Protein AF-A0A2V7KKD2-F1 (afdb_monomer_lite)

Foldseek 3Di:
DVVLLVVLVVVLVVLVVLLVVLCVVCVVVVPVVSVVVSLVSLVVSLVSLVSNLVVVLVCLQVCVCVDVLNVVQHDPPDPPVCSVVSQCVDPVSVVSVVSNVVSVVSNVCSVVVVVVPPD

pLDDT: mean 71.36, std 8.98, range [39.69, 86.31]

Secondary structure (DSSP, 8-state):
-HHHHHHHHHHHHHHHHHHHHHHHHHHHTT-HHHHHHHHHHHHHHHHHHHHHHHHHHHHHHTT-TTSHHHHHH--TTS-HHHHHHHHHHSHHHHHHHHHHHHHHHHHHHHHHHTTTS--

Sequence (119 aa):
MGLLGQLSLWLAFLVGLWGAITGFVGGAHQRPDLQQSARNATVALFGALLVAVISLEVAIFRHDFSLQYVAGRTSRNLPTFYLWSALYSGQEGSLLFWAAVLSLFGAMTQLLTSRRHRA

Radius of gyration: 17.09 Å; chains: 1; bounding box: 38×24×44 Å

Structure (mmCIF, N/CA/C/O backbone):
data_AF-A0A2V7KKD2-F1
#
_entry.id   AF-A0A2V7KKD2-F1
#
loop_
_atom_site.group_PDB
_atom_site.id
_atom_site.type_symbol
_atom_site.label_atom_id
_atom_site.label_alt_id
_atom_site.label_comp_id
_atom_site.label_asym_id
_atom_site.label_entity_id
_atom_site.label_seq_id
_atom_site.pdbx_PDB_ins_code
_atom_site.Cartn_x
_atom_site.Cartn_y
_atom_site.Cartn_z
_atom_site.occupancy
_atom_site.B_iso_or_equiv
_atom_site.auth_seq_id
_atom_site.auth_comp_id
_atom_site.auth_asym_id
_atom_site.auth_atom_id
_atom_site.pdbx_PDB_model_num
ATOM 1 N N . MET A 1 1 ? 0.160 1.219 -17.020 1.00 50.31 1 MET A N 1
ATOM 2 C CA . MET A 1 1 ? 0.097 0.640 -15.657 1.00 50.31 1 MET A CA 1
ATOM 3 C C . MET A 1 1 ? 0.529 1.627 -14.568 1.00 50.31 1 MET A C 1
ATOM 5 O O . MET A 1 1 ? 0.082 1.474 -13.439 1.00 50.31 1 MET A O 1
ATOM 9 N N . GLY A 1 2 ? 1.288 2.689 -14.884 1.00 57.75 2 GLY A N 1
ATOM 10 C CA . GLY A 1 2 ? 1.672 3.706 -13.891 1.00 57.75 2 GLY A CA 1
ATOM 11 C C . GLY A 1 2 ? 0.515 4.468 -13.230 1.00 57.75 2 GLY A C 1
ATOM 12 O O . GLY A 1 2 ? 0.576 4.731 -12.035 1.00 57.75 2 GLY A O 1
ATOM 13 N N . LEU A 1 3 ? -0.580 4.732 -13.956 1.00 64.44 3 LEU A N 1
ATOM 14 C CA . LEU A 1 3 ? -1.749 5.434 -13.405 1.00 64.44 3 LEU A CA 1
ATOM 15 C C . LEU A 1 3 ? -2.426 4.645 -12.269 1.00 64.44 3 LEU A C 1
ATOM 17 O O . LEU A 1 3 ? -2.791 5.223 -11.254 1.00 64.44 3 LEU A O 1
ATOM 21 N N . LEU A 1 4 ? -2.532 3.316 -12.404 1.00 58.03 4 LEU A N 1
ATOM 22 C CA . LEU A 1 4 ? -3.089 2.439 -11.365 1.00 58.03 4 LEU A CA 1
ATOM 23 C C . LEU A 1 4 ? -2.189 2.387 -10.126 1.00 58.03 4 LEU A C 1
ATOM 25 O O . LEU A 1 4 ? -2.696 2.471 -9.011 1.00 58.03 4 LEU A O 1
ATOM 29 N N . GLY A 1 5 ? -0.867 2.306 -10.307 1.00 59.09 5 GLY A N 1
ATOM 30 C CA . GLY A 1 5 ? 0.091 2.348 -9.198 1.00 59.09 5 GLY A CA 1
ATOM 31 C C . GLY A 1 5 ? 0.058 3.684 -8.453 1.00 59.09 5 GLY A C 1
ATOM 32 O O . GLY A 1 5 ? -0.031 3.710 -7.229 1.00 59.09 5 GLY A O 1
ATOM 33 N N . GLN A 1 6 ? 0.030 4.801 -9.182 1.00 65.38 6 GLN A N 1
ATOM 34 C CA . GLN A 1 6 ? -0.018 6.135 -8.586 1.00 65.38 6 GLN A CA 1
ATOM 35 C C . GLN A 1 6 ? -1.357 6.416 -7.891 1.00 65.38 6 GLN A C 1
ATOM 37 O O . GLN A 1 6 ? -1.367 6.943 -6.781 1.00 65.38 6 GLN A O 1
ATOM 42 N N . LEU A 1 7 ? -2.482 6.007 -8.486 1.00 66.94 7 LEU A N 1
ATOM 43 C CA . LEU A 1 7 ? -3.794 6.078 -7.836 1.00 66.94 7 LEU A CA 1
ATOM 44 C C . LEU A 1 7 ? -3.867 5.180 -6.598 1.00 66.94 7 LEU A C 1
ATOM 46 O O . LEU A 1 7 ? -4.449 5.591 -5.601 1.00 66.94 7 LEU A O 1
ATOM 50 N N . SER A 1 8 ? -3.247 3.995 -6.630 1.00 61.00 8 SER A N 1
ATOM 51 C CA . SER A 1 8 ? -3.190 3.099 -5.468 1.00 61.00 8 SER A CA 1
ATOM 52 C C . SER A 1 8 ? -2.364 3.699 -4.331 1.00 61.00 8 SER A C 1
ATOM 54 O O . SER A 1 8 ? -2.757 3.569 -3.177 1.00 61.00 8 SER A O 1
ATOM 56 N N . LEU A 1 9 ? -1.272 4.411 -4.636 1.00 62.41 9 LEU A N 1
ATOM 57 C CA . LEU A 1 9 ? -0.485 5.151 -3.642 1.00 62.41 9 LEU A CA 1
ATOM 58 C C . LEU A 1 9 ? -1.274 6.318 -3.035 1.00 62.41 9 LEU A C 1
ATOM 60 O O . LEU A 1 9 ? -1.274 6.478 -1.817 1.00 62.41 9 LEU A O 1
ATOM 64 N N . TRP A 1 10 ? -1.990 7.095 -3.852 1.00 72.62 10 TRP A N 1
ATOM 65 C CA . TRP A 1 10 ? -2.875 8.156 -3.357 1.00 72.62 10 TRP A CA 1
ATOM 66 C C . TRP A 1 10 ? -4.008 7.605 -2.488 1.00 72.62 10 TRP A C 1
ATOM 68 O O . TRP A 1 10 ? -4.282 8.145 -1.417 1.00 72.62 10 TRP A O 1
ATOM 78 N N . LEU A 1 11 ? -4.630 6.500 -2.904 1.00 64.38 11 LEU A N 1
ATOM 79 C CA . LEU A 1 11 ? -5.627 5.789 -2.105 1.00 64.38 11 LEU A CA 1
ATOM 80 C C . LEU A 1 11 ? -5.034 5.284 -0.791 1.00 64.38 11 LEU A C 1
ATOM 82 O O . LEU A 1 11 ? -5.620 5.520 0.259 1.00 64.38 11 LEU A O 1
ATOM 86 N N . ALA A 1 12 ? -3.866 4.641 -0.823 1.00 63.38 12 ALA A N 1
ATOM 87 C CA . ALA A 1 12 ? -3.187 4.163 0.376 1.00 63.38 12 ALA A CA 1
ATOM 88 C C . ALA A 1 12 ? -2.838 5.314 1.330 1.00 63.38 12 ALA A C 1
ATOM 90 O O . ALA A 1 12 ? -3.012 5.177 2.538 1.00 63.38 12 ALA A O 1
ATOM 91 N N . PHE A 1 13 ? -2.417 6.466 0.804 1.00 71.88 13 PHE A N 1
ATOM 92 C CA . PHE A 1 13 ? -2.152 7.659 1.602 1.00 71.88 13 PHE A CA 1
ATOM 93 C C . PHE A 1 13 ? -3.424 8.194 2.271 1.00 71.88 13 PHE A C 1
ATOM 95 O O . PHE A 1 13 ? -3.441 8.399 3.483 1.00 71.88 13 PHE A O 1
ATOM 102 N N . LEU A 1 14 ? -4.512 8.360 1.513 1.00 74.44 14 LEU A N 1
ATOM 103 C CA . LEU A 1 14 ? -5.785 8.865 2.037 1.00 74.44 14 LEU A CA 1
ATOM 104 C C . LEU A 1 14 ? -6.417 7.903 3.051 1.00 74.44 14 LEU A C 1
ATOM 106 O O . LEU A 1 14 ? -6.862 8.329 4.115 1.00 74.44 14 LEU A O 1
ATOM 110 N N . VAL A 1 15 ? -6.417 6.602 2.753 1.00 66.62 15 VAL A N 1
ATOM 111 C CA . VAL A 1 15 ? -6.929 5.559 3.652 1.00 66.62 15 VAL A CA 1
ATOM 112 C C . VAL A 1 15 ? -6.041 5.432 4.891 1.00 66.62 15 VAL A C 1
ATOM 114 O O . VAL A 1 15 ? -6.557 5.242 5.990 1.00 66.62 15 VAL A O 1
ATOM 117 N N . GLY A 1 16 ? -4.724 5.593 4.747 1.00 61.97 16 GLY A N 1
ATOM 118 C CA . GLY A 1 16 ? -3.771 5.577 5.856 1.00 61.97 16 GLY A CA 1
ATOM 119 C C . GLY A 1 16 ? -3.962 6.762 6.794 1.00 61.97 16 GLY A C 1
ATOM 120 O O . GLY A 1 16 ? -4.034 6.578 8.008 1.00 61.97 16 GLY A O 1
ATOM 121 N N . LEU A 1 17 ? -4.137 7.963 6.238 1.00 75.06 17 LEU A N 1
ATOM 122 C CA . LEU A 1 17 ? -4.438 9.172 7.000 1.00 75.06 17 LEU A CA 1
ATOM 123 C C . LEU A 1 17 ? -5.776 9.034 7.737 1.00 75.06 17 LEU A C 1
ATOM 125 O O . LEU A 1 17 ? -5.864 9.310 8.933 1.00 75.06 17 LEU A O 1
ATOM 129 N N . TRP A 1 18 ? -6.805 8.538 7.047 1.00 69.06 18 TRP A N 1
ATOM 130 C CA . TRP A 1 18 ? -8.113 8.285 7.644 1.00 69.06 18 TRP A CA 1
ATOM 131 C C . TRP A 1 18 ? -8.047 7.233 8.759 1.00 69.06 18 TRP A C 1
ATOM 133 O O . TRP A 1 18 ? -8.613 7.432 9.834 1.00 69.06 18 TRP A O 1
ATOM 143 N N . GLY A 1 19 ? -7.318 6.136 8.545 1.00 58.84 19 GLY A N 1
ATOM 144 C CA . GLY A 1 19 ? -7.084 5.092 9.544 1.00 58.84 19 GLY A CA 1
ATOM 145 C C . GLY A 1 19 ? -6.332 5.608 10.773 1.00 58.84 19 GLY A C 1
ATOM 146 O O . GLY A 1 19 ? -6.712 5.295 11.898 1.00 58.84 19 GLY A O 1
ATOM 147 N N . ALA A 1 20 ? -5.320 6.458 10.579 1.00 68.06 20 ALA A N 1
ATOM 148 C CA . ALA A 1 20 ? -4.577 7.083 11.671 1.00 68.06 20 ALA A CA 1
ATOM 149 C C . ALA A 1 20 ? -5.462 8.031 12.496 1.00 68.06 20 ALA A C 1
ATOM 151 O O . ALA A 1 20 ? -5.472 7.950 13.724 1.00 68.06 20 ALA A O 1
ATOM 152 N N . ILE A 1 21 ? -6.255 8.881 11.832 1.00 72.25 21 ILE A N 1
ATOM 153 C CA . ILE A 1 21 ? -7.175 9.817 12.494 1.00 72.25 21 ILE A CA 1
ATOM 154 C C . ILE A 1 21 ? -8.256 9.050 13.261 1.00 72.25 21 ILE A C 1
ATOM 156 O O . ILE A 1 21 ? -8.464 9.291 14.448 1.00 72.25 21 ILE A O 1
ATOM 160 N N . THR A 1 22 ? -8.930 8.099 12.612 1.00 62.03 22 THR A N 1
ATOM 161 C CA . THR A 1 22 ? -10.006 7.317 13.243 1.00 62.03 22 THR A CA 1
ATOM 162 C C . THR A 1 22 ? -9.492 6.419 14.365 1.00 62.03 22 THR A C 1
ATOM 164 O O . THR A 1 22 ? -10.163 6.300 15.389 1.00 62.03 22 THR A O 1
ATOM 167 N N . GLY A 1 23 ? -8.291 5.849 14.231 1.00 56.00 23 GLY A N 1
ATOM 168 C CA . GLY A 1 23 ? -7.631 5.079 15.285 1.00 56.00 23 GLY A CA 1
ATOM 169 C C . GLY A 1 23 ? -7.259 5.931 16.499 1.00 56.00 23 GLY A C 1
ATOM 170 O O . GLY A 1 23 ? -7.558 5.548 17.630 1.00 56.00 23 GLY A O 1
ATOM 171 N N . PHE A 1 24 ? -6.676 7.113 16.281 1.00 67.19 24 PHE A N 1
ATOM 172 C CA . PHE A 1 24 ? -6.296 8.030 17.358 1.00 67.19 24 PHE A CA 1
ATOM 173 C C . PHE A 1 24 ? -7.523 8.592 18.092 1.00 67.19 24 PHE A C 1
ATOM 175 O O . PHE A 1 24 ? -7.614 8.504 19.315 1.00 67.19 24 PHE A O 1
ATOM 182 N N . VAL A 1 25 ? -8.513 9.096 17.349 1.00 66.81 25 VAL A N 1
ATOM 183 C CA . VAL A 1 25 ? -9.750 9.669 17.908 1.00 66.81 25 VAL A CA 1
ATOM 184 C C . VAL A 1 25 ? -10.620 8.582 18.558 1.00 66.81 25 VAL A C 1
ATOM 186 O O . VAL A 1 25 ? -11.170 8.793 19.638 1.00 66.81 25 VAL A O 1
ATOM 189 N N . GLY A 1 26 ? -10.724 7.396 17.952 1.00 54.38 26 GLY A N 1
ATOM 190 C CA . GLY A 1 26 ? -11.482 6.265 18.500 1.00 54.38 26 GLY A CA 1
ATOM 191 C C . GLY A 1 26 ? -10.865 5.669 19.768 1.00 54.38 26 GLY A C 1
ATOM 192 O O . GLY A 1 26 ? -11.598 5.242 20.666 1.00 54.38 26 GLY A O 1
ATOM 193 N N . GLY A 1 27 ? -9.533 5.682 19.874 1.00 57.41 27 GLY A N 1
ATOM 194 C CA . GLY A 1 27 ? -8.809 5.324 21.093 1.00 57.41 27 GLY A CA 1
ATOM 195 C C . GLY A 1 27 ? -8.966 6.372 22.197 1.00 57.41 27 GLY A C 1
ATOM 196 O O . GLY A 1 27 ? -9.297 6.019 23.327 1.00 57.41 27 GLY A O 1
ATOM 197 N N . ALA A 1 28 ? -8.811 7.658 21.862 1.00 67.12 28 ALA A N 1
ATOM 198 C CA . ALA A 1 28 ? -8.890 8.760 22.823 1.00 67.12 28 ALA A CA 1
ATOM 199 C C . ALA A 1 28 ? -10.296 8.958 23.420 1.00 67.12 28 ALA A C 1
ATOM 201 O O . ALA A 1 28 ? -10.421 9.280 24.598 1.00 67.12 28 ALA A O 1
ATOM 202 N N . HIS A 1 29 ? -11.357 8.742 22.635 1.00 70.19 29 HIS A N 1
ATOM 203 C CA . HIS A 1 29 ? -12.741 8.968 23.076 1.00 70.19 29 HIS A CA 1
ATOM 204 C C . HIS A 1 29 ? -13.492 7.701 23.522 1.00 70.19 29 HIS A C 1
ATOM 206 O O . HIS A 1 29 ? -14.689 7.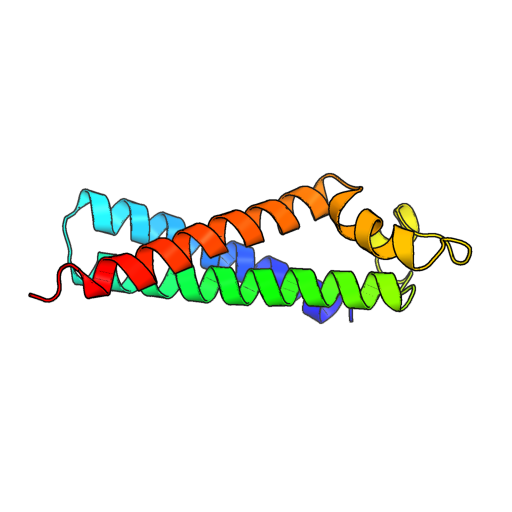787 23.786 1.00 70.19 29 HIS A O 1
ATOM 212 N N . GLN A 1 30 ? -12.833 6.533 23.566 1.00 64.31 30 GLN A N 1
ATOM 213 C CA . GLN A 1 30 ? -13.442 5.231 23.901 1.00 64.31 30 GLN A CA 1
ATOM 214 C C . GLN A 1 30 ? -14.765 4.933 23.164 1.00 64.31 30 GLN A C 1
ATOM 216 O O . GLN A 1 30 ? -15.643 4.247 23.683 1.00 64.31 30 GLN A O 1
ATOM 221 N N . ARG A 1 31 ? -14.931 5.446 21.936 1.00 65.56 31 ARG A N 1
ATOM 222 C CA . ARG A 1 31 ? -16.150 5.228 21.148 1.00 65.56 31 ARG A CA 1
ATOM 223 C C . ARG A 1 31 ? -16.043 3.912 20.370 1.00 65.56 31 ARG A C 1
ATOM 225 O O . ARG A 1 31 ? -15.227 3.842 19.445 1.00 65.56 31 ARG A O 1
ATOM 232 N N . PRO A 1 32 ? -16.871 2.896 20.677 1.00 67.56 32 PRO A N 1
ATOM 233 C CA . PRO A 1 32 ? -16.782 1.583 20.038 1.00 67.56 32 PRO A CA 1
ATOM 234 C C . PRO A 1 32 ? -17.038 1.645 18.524 1.00 67.56 32 PRO A C 1
ATOM 236 O O . PRO A 1 32 ? -16.380 0.932 17.768 1.00 67.56 32 PRO A O 1
ATOM 239 N N . ASP A 1 33 ? -17.895 2.560 18.062 1.00 72.56 33 ASP A N 1
ATOM 240 C CA . ASP A 1 33 ? -18.188 2.755 16.634 1.00 72.56 33 ASP A CA 1
ATOM 241 C C . ASP A 1 33 ? -16.965 3.266 15.853 1.00 72.56 33 ASP A C 1
ATOM 243 O O . ASP A 1 33 ? -16.661 2.798 14.753 1.00 72.56 33 ASP A O 1
ATOM 247 N N . LEU A 1 34 ? -16.203 4.193 16.448 1.00 65.38 34 LEU A N 1
ATOM 248 C CA . LEU A 1 34 ? -14.975 4.724 15.848 1.00 65.38 34 LEU A CA 1
ATOM 249 C C . LEU A 1 34 ? -13.845 3.689 15.868 1.00 65.38 34 LEU A C 1
ATOM 251 O O . LEU A 1 34 ? -13.072 3.618 14.915 1.00 65.38 34 LEU A O 1
ATOM 255 N N . GLN A 1 35 ? -13.782 2.840 16.898 1.00 67.44 35 GLN A N 1
ATOM 256 C CA . GLN A 1 35 ? -12.828 1.727 16.952 1.00 67.44 35 GLN A CA 1
ATOM 257 C C . GLN A 1 35 ? -13.136 0.643 15.910 1.00 67.44 35 GLN A C 1
ATOM 259 O O . GLN A 1 35 ? -12.214 0.132 15.273 1.00 67.44 35 GLN A O 1
ATOM 264 N N . GLN A 1 36 ? -14.413 0.319 15.672 1.00 70.25 36 GLN A N 1
ATOM 265 C CA . GLN A 1 36 ? -14.801 -0.590 14.586 1.00 70.25 36 GLN A CA 1
ATOM 266 C C . GLN A 1 36 ? -14.471 -0.005 13.206 1.00 70.25 36 GLN A C 1
ATOM 268 O O . GLN A 1 36 ? -13.969 -0.722 12.338 1.00 70.25 36 GLN A O 1
ATOM 273 N N . SER A 1 37 ? -14.688 1.298 13.013 1.00 71.38 37 SER A N 1
ATOM 274 C CA . SER A 1 37 ? -14.313 1.991 11.777 1.00 71.38 37 SER A CA 1
ATOM 275 C C . SER A 1 37 ? -12.794 1.981 11.551 1.00 71.38 37 SER A C 1
ATOM 277 O O . SER A 1 37 ? -12.338 1.605 10.472 1.00 71.38 37 SER A O 1
ATOM 279 N N . ALA A 1 38 ? -11.995 2.266 12.585 1.00 68.94 38 ALA A N 1
ATOM 280 C CA . ALA A 1 38 ? -10.531 2.194 12.531 1.00 68.94 38 ALA A CA 1
ATOM 281 C C . ALA A 1 38 ? -10.021 0.779 12.190 1.00 68.94 38 ALA A C 1
ATOM 283 O O . ALA A 1 38 ? -9.076 0.601 11.412 1.00 68.94 38 ALA A O 1
ATOM 284 N N . ARG A 1 39 ? -10.689 -0.249 12.726 1.00 72.19 39 ARG A N 1
ATOM 285 C CA . ARG A 1 39 ? -10.413 -1.658 12.426 1.00 72.19 39 ARG A CA 1
ATOM 286 C C . ARG A 1 39 ? -10.645 -1.988 10.952 1.00 72.19 39 ARG A C 1
ATOM 288 O O . ARG A 1 39 ? -9.759 -2.552 10.310 1.00 72.19 39 ARG A O 1
ATOM 295 N N . ASN A 1 40 ? -11.792 -1.595 10.397 1.00 74.94 40 ASN A N 1
ATOM 296 C CA . ASN A 1 40 ? -12.073 -1.773 8.970 1.00 74.94 40 ASN A CA 1
ATOM 297 C C . ASN A 1 40 ? -11.127 -0.944 8.088 1.00 74.94 40 ASN A C 1
ATOM 299 O O . ASN A 1 40 ? -10.675 -1.438 7.056 1.00 74.94 40 ASN A O 1
ATOM 303 N N . ALA A 1 41 ? -10.772 0.271 8.511 1.00 72.00 41 ALA A N 1
ATOM 304 C CA . ALA A 1 41 ? -9.823 1.122 7.799 1.00 72.00 41 ALA A CA 1
ATOM 305 C C . ALA A 1 41 ? -8.429 0.484 7.712 1.00 72.00 41 ALA A C 1
ATOM 307 O O . ALA A 1 41 ? -7.793 0.566 6.669 1.00 72.00 41 ALA A O 1
ATOM 308 N N . THR A 1 42 ? -7.977 -0.222 8.754 1.00 74.69 42 THR A N 1
ATOM 309 C CA . THR A 1 42 ? -6.679 -0.924 8.746 1.00 74.69 42 THR A CA 1
ATOM 310 C C . THR A 1 42 ? -6.661 -2.078 7.738 1.00 74.69 42 THR A C 1
ATOM 312 O O . THR A 1 42 ? -5.676 -2.270 7.027 1.00 74.69 42 THR A O 1
ATOM 315 N N . VAL A 1 43 ? -7.765 -2.824 7.621 1.00 78.56 43 VAL A N 1
ATOM 316 C CA . VAL A 1 43 ? -7.898 -3.897 6.620 1.00 78.56 43 VAL A CA 1
ATOM 317 C C . VAL A 1 43 ? -7.961 -3.322 5.201 1.00 78.56 43 VAL A C 1
ATOM 319 O O . VAL A 1 43 ? -7.292 -3.829 4.302 1.00 78.56 43 VAL A O 1
ATOM 322 N N . ALA A 1 44 ? -8.716 -2.238 4.998 1.00 75.94 44 ALA A N 1
ATOM 323 C CA . ALA A 1 44 ? -8.783 -1.544 3.713 1.00 75.94 44 ALA A CA 1
ATOM 324 C C . ALA A 1 44 ? -7.421 -0.952 3.305 1.00 75.94 44 ALA A C 1
ATOM 326 O O . ALA A 1 44 ? -7.026 -1.064 2.144 1.00 75.94 44 ALA A O 1
ATOM 327 N N . LEU A 1 45 ? -6.679 -0.385 4.264 1.00 75.81 45 LEU A N 1
ATOM 328 C CA . LEU A 1 45 ? -5.325 0.132 4.072 1.00 75.81 45 LEU A CA 1
ATOM 329 C C . LEU A 1 45 ? -4.374 -0.967 3.598 1.00 75.81 45 LEU A C 1
ATOM 331 O O . LEU A 1 45 ? -3.661 -0.774 2.616 1.00 75.81 45 LEU A O 1
ATOM 335 N N . PHE A 1 46 ? -4.392 -2.124 4.266 1.00 82.94 46 PHE A N 1
ATOM 336 C CA . PHE A 1 46 ? -3.590 -3.273 3.857 1.00 82.94 46 PHE A CA 1
ATOM 337 C C . PHE A 1 46 ? -3.924 -3.713 2.426 1.00 82.94 46 PHE A C 1
ATOM 339 O O . PHE A 1 46 ? -3.017 -3.904 1.620 1.00 82.94 46 PHE A O 1
ATOM 346 N N . GLY A 1 47 ? -5.213 -3.804 2.077 1.00 78.88 47 GLY A N 1
ATOM 347 C CA . GLY A 1 47 ? -5.641 -4.136 0.716 1.00 78.88 47 GLY A CA 1
ATOM 348 C C . GLY A 1 47 ? -5.118 -3.147 -0.332 1.00 78.88 47 GLY A C 1
ATOM 349 O O . GLY A 1 47 ? -4.569 -3.566 -1.350 1.00 78.88 47 GLY A O 1
ATOM 350 N N . ALA A 1 48 ? -5.221 -1.842 -0.067 1.00 76.50 48 ALA A N 1
ATOM 351 C CA . ALA A 1 48 ? -4.717 -0.802 -0.965 1.00 76.50 48 ALA A CA 1
ATOM 352 C C . ALA A 1 48 ? -3.188 -0.865 -1.136 1.00 76.50 48 ALA A C 1
ATOM 354 O O . ALA A 1 48 ? -2.684 -0.793 -2.259 1.00 76.50 48 ALA A O 1
ATOM 355 N N . LEU A 1 49 ? -2.449 -1.054 -0.038 1.00 78.38 49 LEU A N 1
ATOM 356 C CA . LEU A 1 49 ? -0.991 -1.190 -0.060 1.00 78.38 49 LEU A CA 1
ATOM 357 C C . LEU A 1 49 ? -0.544 -2.455 -0.796 1.00 78.38 49 LEU A C 1
ATOM 359 O O . LEU A 1 49 ? 0.406 -2.404 -1.573 1.00 78.38 49 LEU A O 1
ATOM 363 N N . LEU A 1 50 ? -1.251 -3.570 -0.618 1.00 82.75 50 LEU A N 1
ATOM 364 C CA . LEU A 1 50 ? -0.963 -4.822 -1.313 1.00 82.75 50 LEU A CA 1
ATOM 365 C C . LEU A 1 50 ? -1.160 -4.682 -2.828 1.00 82.75 50 LEU A C 1
ATOM 367 O O . LEU A 1 50 ? -0.311 -5.124 -3.600 1.00 82.75 50 LEU A O 1
ATOM 371 N N . VAL A 1 51 ? -2.226 -4.006 -3.269 1.00 78.00 51 VAL A N 1
ATOM 372 C CA . VAL A 1 51 ? -2.440 -3.703 -4.696 1.00 78.00 51 VAL A CA 1
ATOM 373 C C . VAL A 1 51 ? -1.332 -2.802 -5.246 1.00 78.00 51 VAL A C 1
ATOM 375 O O . VAL A 1 51 ? -0.854 -3.041 -6.3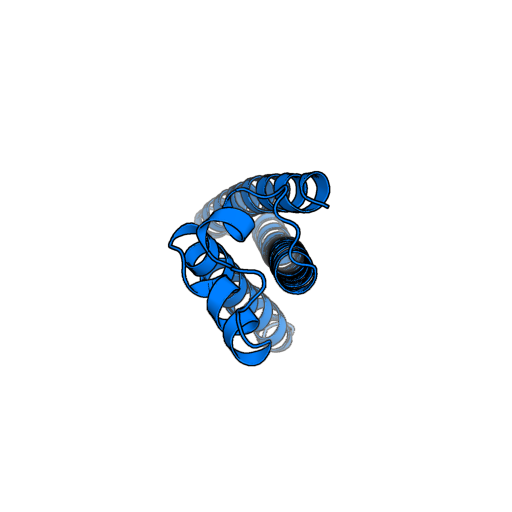57 1.00 78.00 51 VAL A O 1
ATOM 378 N N . ALA A 1 52 ? -0.885 -1.802 -4.480 1.00 77.19 52 ALA A N 1
ATOM 379 C CA . ALA A 1 52 ? 0.220 -0.931 -4.875 1.00 77.19 52 ALA A CA 1
ATOM 380 C C . ALA A 1 52 ? 1.543 -1.707 -5.020 1.00 77.19 52 ALA A C 1
ATOM 382 O O . ALA A 1 52 ? 2.220 -1.556 -6.038 1.00 77.19 52 ALA A O 1
ATOM 383 N N . VAL A 1 53 ? 1.871 -2.582 -4.059 1.00 82.06 53 VAL A N 1
ATOM 384 C CA . VAL A 1 53 ? 3.056 -3.458 -4.111 1.00 82.06 53 VAL A CA 1
ATOM 385 C C . VAL A 1 53 ? 3.004 -4.370 -5.335 1.00 82.06 53 VAL A C 1
ATOM 387 O O . VAL A 1 53 ? 3.941 -4.368 -6.126 1.00 82.06 53 VAL A O 1
ATOM 390 N N . ILE A 1 54 ? 1.898 -5.093 -5.549 1.00 82.62 54 ILE A N 1
ATOM 391 C CA . ILE A 1 54 ? 1.756 -6.006 -6.696 1.00 82.62 54 ILE A CA 1
ATOM 392 C C . ILE A 1 54 ? 1.839 -5.245 -8.021 1.00 82.62 54 ILE A C 1
ATOM 394 O O . ILE A 1 54 ? 2.472 -5.715 -8.963 1.00 82.62 54 ILE A O 1
ATOM 398 N N . SER A 1 55 ? 1.224 -4.065 -8.112 1.00 79.25 55 SER A N 1
ATOM 399 C CA . SER A 1 55 ? 1.276 -3.249 -9.329 1.00 79.25 55 SER A CA 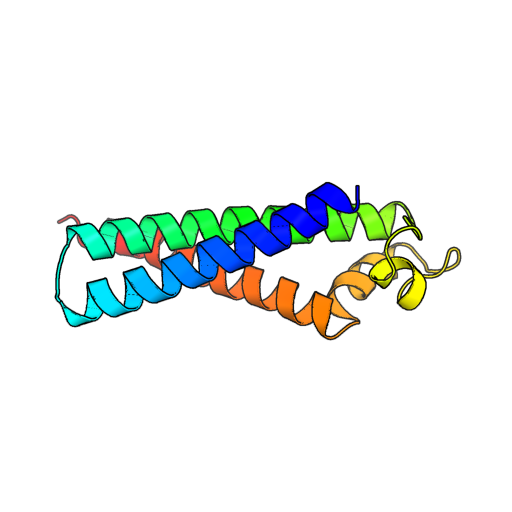1
ATOM 400 C C . SER A 1 55 ? 2.705 -2.816 -9.662 1.00 79.25 55 SER A C 1
ATOM 402 O O . SER A 1 55 ? 3.090 -2.842 -10.833 1.00 79.25 55 SER A O 1
ATOM 404 N N . LEU A 1 56 ? 3.492 -2.443 -8.647 1.00 77.44 56 LEU A N 1
ATOM 405 C CA . LEU A 1 56 ? 4.897 -2.076 -8.816 1.00 77.44 56 LEU A CA 1
ATOM 406 C C . LEU A 1 56 ? 5.754 -3.292 -9.190 1.00 77.44 56 LEU A C 1
ATOM 408 O O . LEU A 1 56 ? 6.529 -3.206 -10.139 1.00 77.44 56 LEU A O 1
ATOM 412 N N . GLU A 1 57 ? 5.554 -4.429 -8.520 1.00 81.44 57 GLU A N 1
ATOM 413 C CA . GLU A 1 57 ? 6.223 -5.699 -8.828 1.00 81.44 57 GLU A CA 1
ATOM 414 C C . GLU A 1 57 ? 5.983 -6.094 -10.294 1.00 81.44 57 GLU A C 1
ATOM 416 O O . GLU A 1 57 ? 6.916 -6.306 -11.064 1.00 81.44 57 GLU A O 1
ATOM 421 N N . VAL A 1 58 ? 4.723 -6.094 -10.740 1.00 79.88 58 VAL A N 1
ATOM 422 C CA . VAL A 1 58 ? 4.363 -6.418 -12.129 1.00 79.88 58 VAL A CA 1
ATOM 423 C C . VAL A 1 58 ? 5.008 -5.444 -13.117 1.00 79.88 58 VAL A C 1
ATOM 425 O O . VAL A 1 58 ? 5.428 -5.865 -14.196 1.00 79.88 58 VAL A O 1
ATOM 428 N N . ALA A 1 59 ? 5.108 -4.158 -12.778 1.00 76.12 59 ALA A N 1
ATOM 429 C CA . ALA A 1 59 ? 5.762 -3.174 -13.635 1.00 76.12 59 ALA A CA 1
ATOM 430 C C . ALA A 1 59 ? 7.284 -3.389 -13.729 1.00 76.12 59 ALA A C 1
ATOM 432 O O . ALA A 1 59 ? 7.849 -3.262 -14.816 1.00 76.12 59 ALA A O 1
ATOM 433 N N . ILE A 1 60 ? 7.926 -3.784 -12.625 1.00 76.50 60 ILE A N 1
ATOM 434 C CA . ILE A 1 60 ? 9.337 -4.189 -12.571 1.00 76.50 60 ILE A CA 1
ATOM 435 C C . ILE A 1 60 ? 9.568 -5.419 -13.460 1.00 76.50 60 ILE A C 1
ATOM 437 O O . ILE A 1 60 ? 10.435 -5.392 -14.332 1.00 76.50 60 ILE A O 1
ATOM 441 N N . PHE A 1 61 ? 8.745 -6.461 -13.313 1.00 79.62 61 PHE A N 1
ATOM 442 C CA . PHE A 1 61 ? 8.836 -7.694 -14.106 1.00 79.62 61 PHE A CA 1
ATOM 443 C C . PHE A 1 61 ? 8.570 -7.487 -15.599 1.00 79.62 61 PHE A C 1
ATOM 445 O O . PHE A 1 61 ? 9.135 -8.186 -16.437 1.00 79.62 61 PHE A O 1
ATOM 452 N N . ARG A 1 62 ? 7.708 -6.529 -15.950 1.00 79.56 62 ARG A N 1
ATOM 453 C CA . ARG A 1 62 ? 7.440 -6.158 -17.347 1.00 79.56 62 ARG A CA 1
ATOM 454 C C . ARG A 1 62 ? 8.475 -5.198 -17.927 1.00 79.56 62 ARG A C 1
ATOM 456 O O . ARG A 1 62 ? 8.347 -4.844 -19.097 1.00 79.56 62 ARG A O 1
ATOM 463 N N . HIS A 1 63 ? 9.472 -4.782 -17.141 1.00 73.62 63 HIS A N 1
ATOM 464 C CA . HIS A 1 63 ? 10.426 -3.741 -17.516 1.00 73.62 63 HIS A CA 1
ATOM 465 C C . HIS A 1 63 ? 9.719 -2.484 -18.053 1.00 73.62 63 HIS A C 1
ATOM 467 O O . HIS A 1 63 ? 10.094 -1.932 -19.089 1.00 73.62 63 HIS A O 1
ATOM 473 N N . ASP A 1 64 ? 8.651 -2.051 -17.374 1.00 70.12 64 ASP A N 1
ATOM 474 C CA . ASP A 1 64 ? 7.886 -0.863 -17.757 1.00 70.12 64 ASP A CA 1
ATOM 475 C C . ASP A 1 64 ? 8.678 0.409 -17.404 1.00 70.12 64 ASP A C 1
ATOM 477 O O . ASP A 1 64 ? 8.470 1.048 -16.371 1.00 70.12 64 ASP A O 1
ATOM 481 N N . PHE A 1 65 ? 9.620 0.773 -18.280 1.00 69.62 65 PHE A N 1
ATOM 482 C CA . PHE A 1 65 ? 10.477 1.957 -18.149 1.00 69.62 65 PHE A CA 1
ATOM 483 C C . PHE A 1 65 ? 9.714 3.287 -18.235 1.00 69.62 65 PHE A C 1
ATOM 485 O O . PHE A 1 65 ? 10.314 4.342 -18.042 1.00 69.62 65 PHE A O 1
ATOM 492 N N . SER A 1 66 ? 8.399 3.265 -18.487 1.00 63.94 66 SER A N 1
ATOM 493 C CA . SER A 1 66 ? 7.558 4.457 -18.342 1.00 63.94 66 SER A CA 1
ATOM 494 C C . SER A 1 66 ? 7.512 4.953 -16.893 1.00 63.94 66 SER A C 1
ATOM 496 O O . SER A 1 66 ? 7.183 6.115 -16.658 1.00 63.94 66 SER A O 1
ATOM 498 N N . LEU A 1 67 ? 7.805 4.088 -15.919 1.00 64.62 67 LEU A N 1
ATOM 499 C CA . LEU A 1 67 ? 7.940 4.462 -14.519 1.00 64.62 67 LEU A CA 1
ATOM 500 C C . LEU A 1 67 ? 9.387 4.856 -14.222 1.00 64.62 67 LEU A C 1
ATOM 502 O O . LEU A 1 67 ? 10.291 4.028 -14.337 1.00 64.62 67 LEU A O 1
ATOM 506 N N . GLN A 1 68 ? 9.594 6.086 -13.742 1.00 68.00 68 GLN A N 1
ATOM 507 C CA . GLN A 1 68 ? 10.915 6.557 -13.300 1.00 68.00 68 GLN A CA 1
ATOM 508 C C . GLN A 1 68 ? 11.556 5.617 -12.271 1.00 68.00 68 GLN A C 1
ATOM 510 O O . GLN A 1 68 ? 12.761 5.382 -12.329 1.00 68.00 68 GLN A O 1
ATOM 515 N N . TYR A 1 69 ? 10.752 5.022 -11.383 1.00 69.44 69 TYR A N 1
ATOM 516 C CA . TYR A 1 69 ? 11.234 4.040 -10.414 1.00 69.44 69 TYR A CA 1
ATOM 517 C C . TYR A 1 69 ? 11.866 2.814 -11.097 1.00 69.44 69 TYR A C 1
ATOM 519 O O . TYR A 1 69 ? 12.981 2.420 -10.764 1.00 69.44 69 TYR A O 1
ATOM 527 N N . VAL A 1 70 ? 11.189 2.242 -12.101 1.00 68.56 70 VAL A N 1
ATOM 528 C CA . VAL A 1 70 ? 11.666 1.066 -12.850 1.00 68.56 70 VAL A CA 1
ATOM 529 C C . VAL A 1 70 ? 12.876 1.434 -13.711 1.00 68.56 70 VAL A C 1
ATOM 531 O O . VAL A 1 70 ? 13.865 0.703 -13.712 1.00 68.56 70 VAL A O 1
ATOM 534 N N . ALA A 1 71 ? 12.842 2.589 -14.381 1.00 67.12 71 ALA A N 1
ATOM 535 C CA . ALA A 1 71 ? 13.941 3.085 -15.211 1.00 67.12 71 ALA A CA 1
ATOM 536 C C . ALA A 1 71 ? 15.219 3.405 -14.423 1.00 67.12 71 ALA A C 1
ATOM 538 O O . ALA A 1 71 ? 16.315 3.204 -14.936 1.00 67.12 71 ALA A O 1
ATOM 539 N N . GLY A 1 72 ? 15.095 3.868 -13.177 1.00 70.12 72 GLY A N 1
ATOM 540 C CA . GLY A 1 72 ? 16.242 4.179 -12.324 1.00 70.12 72 GLY A CA 1
ATOM 541 C C . GLY A 1 72 ? 16.816 2.984 -11.556 1.00 70.12 72 GLY A C 1
ATOM 542 O O . GLY A 1 72 ? 17.927 3.083 -11.038 1.00 70.12 72 GLY A O 1
ATOM 543 N N . ARG A 1 73 ? 16.072 1.875 -11.430 1.00 69.38 73 ARG A N 1
ATOM 544 C CA . ARG A 1 73 ? 16.423 0.755 -10.528 1.00 69.38 73 ARG A CA 1
ATOM 545 C C . ARG A 1 73 ? 16.518 -0.610 -11.197 1.00 69.38 73 ARG A C 1
ATOM 547 O O . ARG A 1 73 ? 17.020 -1.546 -10.584 1.00 69.38 73 ARG A O 1
ATOM 554 N N . THR A 1 74 ? 16.076 -0.736 -12.443 1.00 66.31 74 THR A N 1
ATOM 555 C CA . THR A 1 74 ? 16.138 -1.989 -13.201 1.00 66.31 74 THR A CA 1
ATOM 556 C C . THR A 1 74 ? 16.819 -1.758 -14.543 1.00 66.31 74 THR A C 1
ATOM 558 O O . THR A 1 74 ? 16.754 -0.671 -15.112 1.00 66.31 74 THR A O 1
ATOM 561 N N . SER A 1 75 ? 17.474 -2.788 -15.070 1.00 68.50 75 SER A N 1
ATOM 562 C CA . SER A 1 75 ? 17.999 -2.793 -16.434 1.00 68.50 75 SER A CA 1
ATOM 563 C C . SER A 1 75 ? 17.441 -4.001 -17.184 1.00 68.50 75 SER A C 1
ATOM 565 O O . SER A 1 75 ? 17.069 -5.001 -16.570 1.00 68.50 75 SER A O 1
ATOM 567 N N . ARG A 1 76 ? 17.390 -3.939 -18.520 1.00 65.88 76 ARG A N 1
ATOM 568 C CA . ARG A 1 76 ? 16.944 -5.075 -19.354 1.00 65.88 76 ARG A CA 1
ATOM 569 C C . ARG A 1 76 ? 17.799 -6.337 -19.183 1.00 65.88 76 ARG A C 1
ATOM 571 O O . ARG A 1 76 ? 17.341 -7.418 -19.522 1.00 65.88 76 ARG A O 1
ATOM 578 N N . ASN A 1 77 ? 19.018 -6.191 -18.666 1.00 68.12 77 ASN A N 1
ATOM 579 C CA . ASN A 1 77 ? 19.961 -7.288 -18.458 1.00 68.12 77 ASN A CA 1
ATOM 580 C C . ASN A 1 77 ? 19.944 -7.820 -17.016 1.00 68.12 77 ASN A C 1
ATOM 582 O O . ASN A 1 77 ? 20.775 -8.661 -16.674 1.00 68.12 77 ASN A O 1
ATOM 586 N N . LEU A 1 78 ? 19.052 -7.321 -16.150 1.00 70.06 78 LEU A N 1
ATOM 587 C CA . LEU A 1 78 ? 18.977 -7.786 -14.770 1.00 70.06 78 LEU A CA 1
ATOM 588 C C . LEU A 1 78 ? 18.359 -9.196 -14.729 1.00 70.06 78 LEU A C 1
ATOM 590 O O . 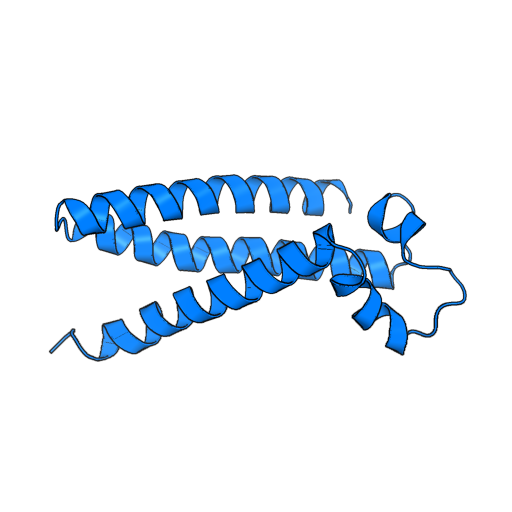LEU A 1 78 ? 17.258 -9.381 -15.253 1.00 70.06 78 LEU A O 1
ATOM 594 N N . PRO A 1 79 ? 19.012 -10.191 -14.100 1.00 76.00 79 PRO A N 1
ATOM 595 C CA . PRO A 1 79 ? 18.430 -11.519 -13.957 1.00 76.00 79 PRO A CA 1
ATOM 596 C C . PRO A 1 79 ? 17.115 -11.454 -13.179 1.00 76.00 79 PRO A C 1
ATOM 598 O O . PRO A 1 79 ? 17.007 -10.723 -12.194 1.00 76.00 79 PRO A O 1
ATOM 601 N N . THR A 1 80 ? 16.140 -12.276 -13.565 1.00 72.44 80 THR A N 1
ATOM 602 C CA . THR A 1 80 ? 14.778 -12.264 -13.008 1.00 72.44 80 THR A CA 1
ATOM 603 C C . THR A 1 80 ? 14.735 -12.426 -11.485 1.00 72.44 80 THR A C 1
ATOM 605 O O . THR A 1 80 ? 13.856 -11.890 -10.821 1.00 72.44 80 THR A O 1
ATOM 608 N N . PHE A 1 81 ? 15.720 -13.116 -10.908 1.00 75.62 81 PHE A N 1
ATOM 609 C CA . PHE A 1 81 ? 15.862 -13.254 -9.459 1.00 75.62 81 PHE A CA 1
ATOM 610 C C . PHE A 1 81 ? 16.123 -11.913 -8.748 1.00 75.62 81 PHE A C 1
ATOM 612 O O . PHE A 1 81 ? 15.587 -11.673 -7.672 1.00 75.62 81 PHE A O 1
ATOM 619 N N . TYR A 1 82 ? 16.886 -11.008 -9.367 1.00 73.81 82 TYR A N 1
ATOM 620 C CA . TYR A 1 82 ? 17.186 -9.686 -8.810 1.00 73.81 82 TYR A CA 1
ATOM 621 C C . TYR A 1 82 ? 16.052 -8.672 -9.002 1.00 73.81 82 TYR A C 1
ATOM 623 O O . TYR A 1 82 ? 16.066 -7.627 -8.353 1.00 73.81 82 TYR A O 1
ATOM 631 N N . LEU A 1 83 ? 15.055 -8.965 -9.847 1.00 73.31 83 LEU A N 1
ATOM 632 C CA . LEU A 1 83 ? 13.878 -8.103 -10.011 1.00 73.31 83 LEU A CA 1
ATOM 633 C C . LEU A 1 83 ? 13.045 -8.038 -8.725 1.00 73.31 83 LEU A C 1
ATOM 635 O O . LEU A 1 83 ? 12.597 -6.954 -8.366 1.00 73.31 83 LEU A O 1
ATOM 639 N N . TRP A 1 84 ? 12.964 -9.133 -7.963 1.00 75.31 84 TRP A N 1
ATOM 640 C CA . TRP A 1 84 ? 12.370 -9.123 -6.619 1.00 75.31 84 TRP A CA 1
ATOM 641 C C . TRP A 1 84 ? 13.087 -8.151 -5.680 1.00 75.31 84 TRP A C 1
ATOM 643 O O . TRP A 1 84 ? 12.466 -7.428 -4.904 1.00 75.31 84 TRP A O 1
ATOM 653 N N . SER A 1 85 ? 14.418 -8.098 -5.770 1.00 78.38 85 SER A N 1
ATOM 654 C CA . SER A 1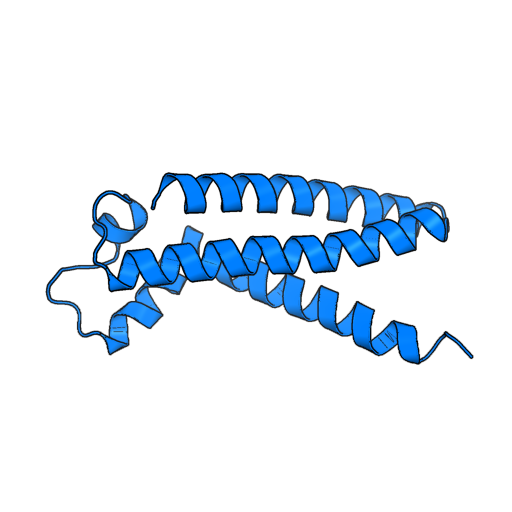 85 ? 15.216 -7.163 -4.980 1.00 78.38 85 SER A CA 1
ATOM 655 C C . SER A 1 85 ? 15.049 -5.715 -5.416 1.00 78.38 85 SER A C 1
ATOM 657 O O . SER A 1 85 ? 15.253 -4.811 -4.607 1.00 78.38 85 SER A O 1
ATOM 659 N N . ALA A 1 86 ? 14.638 -5.474 -6.663 1.00 74.50 86 ALA A N 1
ATOM 660 C CA . ALA A 1 86 ? 14.411 -4.129 -7.161 1.00 74.50 86 ALA A CA 1
ATOM 661 C C . ALA A 1 86 ? 13.255 -3.431 -6.427 1.00 74.50 86 ALA A C 1
ATOM 663 O O . ALA A 1 86 ? 13.365 -2.226 -6.193 1.00 74.50 86 ALA A O 1
ATOM 664 N N . LEU A 1 87 ? 12.229 -4.173 -5.977 1.00 73.62 87 LEU A N 1
ATOM 665 C CA . LEU A 1 87 ? 11.090 -3.639 -5.216 1.00 73.62 87 LEU A CA 1
ATOM 666 C C . LEU A 1 87 ? 11.528 -2.895 -3.950 1.00 73.62 87 LEU A C 1
ATOM 668 O O . LEU A 1 87 ? 11.015 -1.822 -3.652 1.00 73.62 87 LEU A O 1
ATOM 672 N N . TYR A 1 88 ? 12.477 -3.453 -3.199 1.00 76.00 88 TYR A N 1
ATOM 673 C CA . TYR A 1 88 ? 12.950 -2.875 -1.937 1.00 76.00 88 TYR A CA 1
ATOM 674 C C . TYR A 1 88 ? 14.329 -2.209 -2.054 1.00 76.00 88 TYR A C 1
ATOM 676 O O . TYR A 1 88 ? 14.888 -1.769 -1.050 1.00 76.00 88 TYR A O 1
ATOM 684 N N . SER A 1 89 ? 14.881 -2.107 -3.269 1.00 75.44 89 SER A N 1
ATOM 685 C CA . SER A 1 89 ? 16.210 -1.524 -3.517 1.00 75.44 89 SER A CA 1
ATOM 686 C C . SER A 1 89 ? 16.270 -0.004 -3.314 1.00 75.44 89 SER A C 1
ATOM 688 O O . SER A 1 89 ? 17.330 0.538 -3.003 1.00 75.44 89 SER A O 1
ATOM 690 N N . GLY A 1 90 ? 15.152 0.701 -3.513 1.00 71.56 90 GLY A N 1
ATOM 691 C CA . GLY A 1 90 ? 15.048 2.154 -3.351 1.00 71.56 90 GLY A CA 1
ATOM 692 C C . GLY A 1 90 ? 14.301 2.556 -2.080 1.00 71.56 90 GLY A C 1
ATOM 693 O O . GLY A 1 90 ? 13.430 1.820 -1.627 1.00 71.56 90 GLY A O 1
ATOM 694 N N . GLN A 1 91 ? 14.582 3.759 -1.558 1.00 71.62 91 GLN A N 1
ATOM 695 C CA . GLN A 1 91 ? 13.894 4.318 -0.379 1.00 71.62 91 GLN A CA 1
ATOM 696 C C . GLN A 1 91 ? 12.364 4.321 -0.527 1.00 71.62 91 GLN A C 1
ATOM 698 O O . GLN A 1 91 ? 11.651 3.958 0.399 1.00 71.62 91 GLN A O 1
ATOM 703 N N . GLU A 1 92 ? 11.846 4.686 -1.700 1.00 76.00 92 GLU A N 1
ATOM 704 C CA . GLU A 1 92 ? 10.397 4.741 -1.942 1.00 76.00 92 GLU A CA 1
ATOM 705 C C . GLU A 1 92 ? 9.750 3.347 -1.930 1.00 76.00 92 GLU A C 1
ATOM 707 O O . GLU A 1 92 ? 8.668 3.154 -1.378 1.00 76.00 92 GLU A O 1
ATOM 712 N N . GLY A 1 93 ? 10.438 2.355 -2.498 1.00 75.38 93 GLY A N 1
ATOM 713 C CA . GLY A 1 93 ? 9.934 0.984 -2.565 1.00 75.38 93 GLY A CA 1
ATOM 714 C C . GLY A 1 93 ? 10.060 0.243 -1.237 1.00 75.38 93 GLY A C 1
ATOM 715 O O . GLY A 1 93 ? 9.148 -0.485 -0.849 1.00 75.38 93 GLY A O 1
ATOM 716 N N . SER A 1 94 ? 11.131 0.497 -0.475 1.00 78.50 94 SER A N 1
ATOM 717 C CA . SER A 1 94 ? 11.267 -0.042 0.878 1.00 78.50 94 SER A CA 1
ATOM 718 C C . SER A 1 94 ? 10.200 0.524 1.819 1.00 78.50 94 SER A C 1
ATOM 720 O O . SER A 1 94 ? 9.631 -0.238 2.596 1.00 78.50 94 SER A O 1
ATOM 722 N N . LEU A 1 95 ? 9.854 1.813 1.712 1.00 80.44 95 LEU A N 1
ATOM 723 C CA . LEU A 1 95 ? 8.739 2.407 2.460 1.00 80.44 95 LEU A CA 1
ATOM 724 C C . LEU A 1 95 ? 7.403 1.746 2.116 1.00 80.44 95 LEU A C 1
ATOM 726 O O . LEU A 1 95 ? 6.648 1.402 3.023 1.00 80.44 95 LEU A O 1
ATOM 730 N N . LEU A 1 96 ? 7.126 1.528 0.827 1.00 78.50 96 LEU A N 1
ATOM 731 C CA . LEU A 1 96 ? 5.911 0.842 0.388 1.00 78.50 96 LEU A CA 1
ATOM 732 C C . LEU A 1 96 ? 5.845 -0.592 0.936 1.00 78.50 96 LEU A C 1
ATOM 734 O O . LEU A 1 96 ? 4.815 -1.007 1.470 1.00 78.50 96 LEU A O 1
ATOM 738 N N . PHE A 1 97 ? 6.955 -1.325 0.850 1.00 81.25 97 PHE A N 1
ATOM 739 C CA . PHE A 1 97 ? 7.072 -2.681 1.376 1.00 81.25 97 PHE A CA 1
ATOM 740 C C . PHE A 1 97 ? 6.832 -2.721 2.889 1.00 81.25 97 PHE A C 1
ATOM 742 O O . PHE A 1 97 ? 5.981 -3.471 3.368 1.00 81.25 97 PHE A O 1
ATOM 749 N N . TRP A 1 98 ? 7.521 -1.871 3.653 1.00 83.69 98 TRP A N 1
ATOM 750 C CA . TRP A 1 98 ? 7.365 -1.823 5.105 1.00 83.69 98 TRP A CA 1
ATOM 751 C C . TRP A 1 98 ? 5.974 -1.350 5.533 1.00 83.69 98 TRP A C 1
ATOM 753 O O . TRP A 1 98 ? 5.425 -1.893 6.488 1.00 83.69 98 TRP A O 1
ATOM 763 N N . ALA A 1 99 ? 5.352 -0.414 4.812 1.00 81.81 99 ALA A N 1
ATOM 764 C CA . ALA A 1 99 ? 3.967 -0.020 5.058 1.00 81.81 99 ALA A CA 1
ATOM 765 C C . ALA A 1 99 ? 2.996 -1.195 4.844 1.00 81.81 99 ALA A C 1
ATOM 767 O O . ALA A 1 99 ? 2.095 -1.418 5.659 1.00 81.81 99 ALA A O 1
ATOM 768 N N . ALA A 1 100 ? 3.188 -1.987 3.784 1.00 82.12 100 ALA A N 1
ATOM 769 C CA . ALA A 1 100 ? 2.392 -3.188 3.534 1.00 82.12 100 ALA A CA 1
ATOM 770 C C . ALA A 1 100 ? 2.580 -4.239 4.645 1.00 82.12 100 ALA A C 1
ATOM 772 O O . ALA A 1 100 ? 1.604 -4.806 5.132 1.00 82.12 100 ALA A O 1
ATOM 773 N N . VAL A 1 101 ? 3.813 -4.447 5.116 1.00 85.94 101 VAL A N 1
ATOM 774 C CA . VAL A 1 101 ? 4.118 -5.369 6.224 1.00 85.94 101 VAL A CA 1
ATOM 775 C C . VAL A 1 101 ? 3.491 -4.902 7.544 1.00 85.94 101 VAL A C 1
ATOM 777 O O . VAL A 1 101 ? 2.863 -5.688 8.251 1.00 85.94 101 VAL A O 1
ATOM 780 N N . LEU A 1 102 ? 3.609 -3.617 7.882 1.00 84.00 102 LEU A N 1
ATOM 781 C CA . LEU A 1 102 ? 3.028 -3.065 9.109 1.00 84.00 102 LEU A CA 1
ATOM 782 C C . LEU A 1 102 ? 1.496 -3.110 9.083 1.00 84.00 102 LEU A C 1
ATOM 784 O O . LEU A 1 102 ? 0.873 -3.497 10.073 1.00 84.00 102 LEU A O 1
ATOM 788 N N . SER A 1 103 ? 0.882 -2.766 7.949 1.00 82.50 103 SER A N 1
ATOM 789 C CA . SER A 1 103 ? -0.573 -2.861 7.783 1.00 82.50 103 SER A CA 1
ATOM 790 C C . SER A 1 103 ? -1.068 -4.309 7.798 1.00 82.50 103 SER A C 1
ATOM 792 O O . SER A 1 103 ? -2.135 -4.560 8.354 1.00 82.50 103 SER A O 1
ATOM 794 N N . LEU A 1 104 ? -0.280 -5.274 7.305 1.00 86.31 104 LEU A N 1
ATOM 795 C CA . LEU A 1 104 ? -0.562 -6.704 7.454 1.00 86.31 104 LEU A CA 1
ATOM 796 C C . LEU A 1 104 ? -0.605 -7.110 8.929 1.00 86.31 104 LEU A C 1
ATOM 798 O O . LEU A 1 104 ? -1.580 -7.720 9.362 1.00 86.31 104 LEU A O 1
ATOM 802 N N . PHE A 1 105 ? 0.414 -6.754 9.717 1.00 85.19 105 PHE A N 1
ATOM 803 C CA . PHE A 1 105 ? 0.427 -7.053 11.152 1.00 85.19 105 PHE A CA 1
ATOM 804 C C . PHE A 1 105 ? -0.722 -6.358 11.892 1.00 85.19 105 PHE A C 1
ATOM 806 O O . PHE A 1 105 ? -1.375 -6.972 12.739 1.00 85.19 105 PHE A O 1
ATOM 813 N N . GLY A 1 106 ? -1.032 -5.108 11.540 1.00 83.19 106 GLY A N 1
ATOM 814 C CA . GLY A 1 106 ? -2.190 -4.384 12.067 1.00 83.19 106 GLY A CA 1
ATOM 815 C C . GLY A 1 106 ? -3.509 -5.092 11.747 1.00 83.19 106 GLY A C 1
ATOM 816 O O . GLY A 1 106 ? -4.305 -5.365 12.642 1.00 83.19 106 GLY A O 1
ATOM 817 N N . ALA A 1 107 ? -3.725 -5.479 10.491 1.00 81.81 107 ALA A N 1
ATOM 818 C CA . ALA A 1 107 ? -4.916 -6.215 10.079 1.00 81.81 107 ALA A CA 1
ATOM 819 C C . ALA A 1 107 ? -4.999 -7.591 10.764 1.00 81.81 107 ALA A C 1
ATOM 821 O O . ALA A 1 107 ? -6.061 -7.986 11.245 1.00 81.81 107 ALA A O 1
ATOM 822 N N . MET A 1 108 ? -3.879 -8.307 10.872 1.00 84.25 108 MET A N 1
ATOM 823 C CA . MET A 1 108 ? -3.802 -9.636 11.476 1.00 84.25 108 MET A CA 1
ATOM 824 C C . MET A 1 108 ? -4.080 -9.600 12.982 1.00 84.25 108 MET A C 1
ATOM 826 O O . MET A 1 108 ? -4.885 -10.390 13.471 1.00 84.25 108 MET A O 1
ATOM 830 N N . THR A 1 109 ? -3.489 -8.657 13.720 1.00 83.00 109 THR A N 1
ATOM 831 C CA . THR A 1 109 ? -3.771 -8.474 15.155 1.00 83.00 109 THR A CA 1
ATOM 832 C C . THR A 1 109 ? -5.232 -8.115 15.386 1.00 83.00 109 THR A C 1
ATOM 834 O O . THR A 1 109 ? -5.880 -8.695 16.254 1.00 83.00 109 THR A O 1
ATOM 837 N N . GLN A 1 110 ? -5.799 -7.236 14.561 1.00 78.38 110 GLN A N 1
ATOM 838 C CA . GLN A 1 110 ? -7.215 -6.899 14.614 1.00 78.38 110 GLN A CA 1
ATOM 839 C C . GLN A 1 110 ? -8.088 -8.141 14.369 1.00 78.38 110 GLN A C 1
ATOM 841 O O . GLN A 1 110 ? -8.999 -8.400 15.159 1.00 78.38 110 GLN A O 1
ATOM 846 N N . LEU A 1 111 ? -7.826 -8.926 13.316 1.00 76.12 111 LEU A N 1
ATOM 847 C CA . LEU A 1 111 ? -8.582 -10.135 12.941 1.00 76.12 111 LEU A CA 1
ATOM 848 C C . LEU A 1 111 ? -8.498 -11.254 13.988 1.00 76.12 111 LEU A C 1
ATOM 850 O O . LEU A 1 111 ? -9.522 -11.855 14.317 1.00 76.12 111 LEU A O 1
ATOM 854 N N . LEU A 1 112 ? -7.307 -11.507 14.530 1.00 79.88 112 LEU A N 1
ATOM 855 C CA . LEU A 1 112 ? -7.070 -12.557 15.521 1.00 79.88 112 LEU A CA 1
ATOM 856 C C . LEU A 1 112 ? -7.610 -12.173 16.906 1.00 79.88 112 LEU A C 1
ATOM 858 O O . LEU A 1 112 ? -8.230 -13.002 17.573 1.00 79.88 112 LEU A O 1
ATOM 862 N N . THR A 1 113 ? -7.451 -10.915 17.324 1.00 70.56 113 THR A N 1
ATOM 863 C CA . THR A 1 113 ? -7.874 -10.457 18.657 1.00 70.56 113 THR A CA 1
ATOM 864 C C . THR A 1 113 ? -9.391 -10.326 18.781 1.00 70.56 113 THR A C 1
ATOM 866 O O . THR A 1 113 ? -9.938 -10.662 19.832 1.00 70.56 113 THR A O 1
ATOM 869 N N . SER A 1 114 ? -10.131 -9.942 17.727 1.00 58.53 114 SER A N 1
ATOM 870 C CA . SER A 1 114 ? -11.597 -9.819 17.861 1.00 58.53 114 SER A CA 1
ATOM 871 C C . SER A 1 114 ? -12.330 -11.151 18.026 1.00 58.53 114 SER A C 1
ATOM 873 O O . SER A 1 114 ? -13.518 -11.135 18.342 1.00 58.53 114 SER A O 1
ATOM 875 N N . ARG A 1 115 ? -11.669 -12.297 17.807 1.00 53.31 115 ARG A N 1
ATOM 876 C CA . ARG A 1 115 ? -12.239 -13.607 18.156 1.00 53.31 115 ARG A CA 1
ATOM 877 C C . ARG A 1 115 ? -12.128 -13.909 19.651 1.00 53.31 115 ARG A C 1
ATOM 879 O O . ARG A 1 115 ? -12.907 -14.707 20.151 1.00 53.31 115 ARG A O 1
ATOM 886 N N . ARG A 1 116 ? -11.197 -13.264 20.363 1.00 51.62 116 ARG A N 1
ATOM 887 C CA . ARG A 1 116 ? -10.880 -13.552 21.770 1.00 51.62 116 A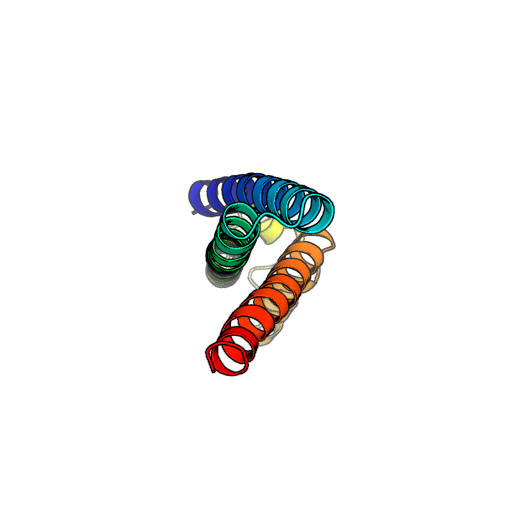RG A CA 1
ATOM 888 C C . ARG A 1 116 ? -11.678 -12.711 22.778 1.00 51.62 116 ARG A C 1
ATOM 890 O O . ARG A 1 116 ? -11.780 -13.116 23.925 1.00 51.62 116 ARG A O 1
ATOM 897 N N . HIS A 1 117 ? -12.275 -11.594 22.348 1.00 51.69 117 HIS A N 1
ATOM 898 C CA . HIS A 1 117 ? -13.080 -10.684 23.190 1.00 51.69 117 HIS A CA 1
ATOM 899 C C . HIS A 1 117 ? -14.565 -10.603 22.791 1.00 51.69 117 HIS A C 1
ATOM 901 O O . HIS A 1 117 ? -15.253 -9.654 23.150 1.00 51.69 117 HIS A O 1
ATOM 907 N N . ARG A 1 118 ? -15.065 -11.575 22.018 1.00 46.06 118 ARG A N 1
ATOM 908 C CA . ARG A 1 118 ? -16.502 -11.728 21.713 1.00 46.06 118 ARG A CA 1
ATOM 909 C C . ARG A 1 118 ? -17.232 -12.681 22.679 1.00 46.06 118 ARG A C 1
ATOM 911 O O . ARG A 1 118 ? -18.339 -13.100 22.356 1.00 46.06 118 ARG A O 1
ATOM 918 N N . ALA A 1 119 ? -16.600 -13.043 23.797 1.00 39.69 119 ALA A N 1
ATOM 919 C CA . ALA A 1 119 ? -17.178 -13.880 24.848 1.00 39.69 119 ALA A CA 1
ATOM 920 C C . ALA A 1 119 ? -17.751 -13.009 25.968 1.00 39.69 119 ALA A C 1
ATOM 922 O O . ALA A 1 119 ? -17.067 -12.020 26.320 1.00 39.69 119 ALA A O 1
#